Protein AF-A0AAD8RHI4-F1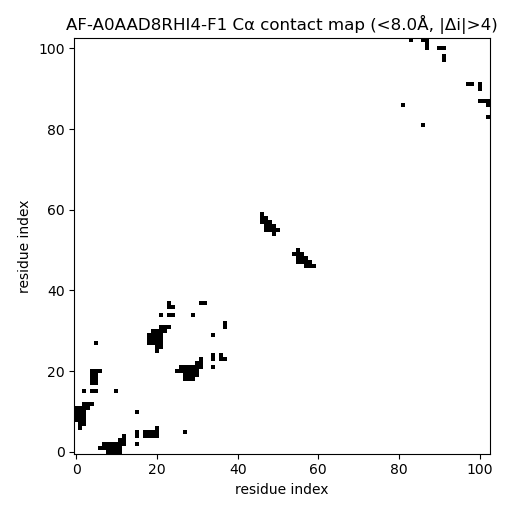 (afdb_monomer)

Foldseek 3Di:
DAEQFDRDDDDYVVPDPAFGAEPVPRDGNDYVVPDPCNPPDDDDDDQADDDPPDDTDGDDDPVPVPPPPVDDDDDDDDDDDDDPVRVQVVVCVVDPDPDDDDD

Structure (mmCIF, N/CA/C/O backbone):
data_AF-A0AAD8RHI4-F1
#
_entry.id   AF-A0AAD8RHI4-F1
#
loop_
_atom_site.group_PDB
_atom_site.id
_atom_site.type_symbol
_atom_site.label_atom_id
_atom_site.label_alt_id
_atom_site.label_comp_id
_atom_site.label_asym_id
_atom_site.label_entity_id
_atom_site.label_seq_id
_atom_site.pdbx_PDB_ins_code
_atom_site.Cartn_x
_atom_site.Cartn_y
_atom_site.Cartn_z
_atom_site.occupancy
_atom_site.B_iso_or_equiv
_atom_site.auth_seq_id
_atom_site.auth_comp_id
_atom_site.auth_asym_id
_atom_site.auth_atom_id
_atom_site.pdbx_PDB_model_num
ATOM 1 N N . MET A 1 1 ? 21.613 -12.958 -11.835 1.00 82.56 1 MET A N 1
ATOM 2 C CA . MET A 1 1 ? 21.710 -11.487 -11.797 1.00 82.56 1 MET A CA 1
ATOM 3 C C . MET A 1 1 ? 20.351 -10.914 -12.115 1.00 82.56 1 MET A C 1
ATOM 5 O O . MET A 1 1 ? 19.764 -11.343 -13.106 1.00 82.56 1 MET A O 1
ATOM 9 N N . GLU A 1 2 ? 19.877 -10.015 -11.262 1.00 92.25 2 GLU A N 1
ATOM 10 C CA . GLU A 1 2 ? 18.627 -9.282 -11.442 1.00 92.25 2 GLU A CA 1
ATOM 11 C C . GLU A 1 2 ? 18.871 -8.021 -12.272 1.00 92.25 2 GLU A C 1
ATOM 13 O O . GLU A 1 2 ? 19.882 -7.336 -12.101 1.00 92.25 2 GLU A O 1
ATOM 18 N N . CYS A 1 3 ? 17.971 -7.730 -13.206 1.00 94.94 3 CYS A N 1
ATOM 19 C CA . CYS A 1 3 ? 18.065 -6.553 -14.049 1.00 94.94 3 CYS A CA 1
ATOM 20 C C . CYS A 1 3 ? 17.468 -5.321 -13.358 1.00 94.94 3 CYS A C 1
ATOM 22 O O . CYS A 1 3 ? 16.257 -5.240 -13.182 1.00 94.94 3 CYS A O 1
ATOM 24 N N . PHE A 1 4 ? 18.276 -4.286 -13.111 1.00 91.56 4 PHE A N 1
ATOM 25 C CA . PHE A 1 4 ? 17.812 -3.020 -12.514 1.00 91.56 4 PHE A CA 1
ATOM 26 C C . PHE A 1 4 ? 16.798 -2.227 -13.353 1.00 91.56 4 PHE A C 1
ATOM 28 O O . PHE A 1 4 ? 16.224 -1.259 -12.864 1.00 91.56 4 PHE A O 1
ATOM 35 N N . LYS A 1 5 ? 16.583 -2.597 -14.622 1.00 93.81 5 LYS A N 1
ATOM 36 C CA . LYS A 1 5 ? 15.560 -1.968 -15.465 1.00 93.81 5 LYS A CA 1
ATOM 37 C C . LYS A 1 5 ? 14.191 -2.609 -15.273 1.00 93.81 5 LYS A C 1
ATOM 39 O O . LYS A 1 5 ? 13.221 -1.872 -15.226 1.00 93.81 5 LYS A O 1
ATOM 44 N N . CYS A 1 6 ? 14.100 -3.935 -15.178 1.00 94.50 6 CYS A N 1
ATOM 45 C CA . CYS A 1 6 ? 12.813 -4.644 -15.199 1.00 94.50 6 CYS A CA 1
ATOM 46 C C . CYS A 1 6 ? 12.583 -5.623 -14.037 1.00 94.50 6 CYS A C 1
ATOM 48 O O . CYS A 1 6 ? 11.577 -6.321 -14.048 1.00 94.50 6 CYS A O 1
ATOM 50 N N . GLY A 1 7 ? 13.515 -5.754 -13.088 1.00 91.56 7 GLY A N 1
ATOM 51 C CA . GLY A 1 7 ? 13.425 -6.686 -11.951 1.00 91.56 7 GLY A CA 1
ATOM 52 C C . GLY A 1 7 ? 13.542 -8.173 -12.319 1.00 91.56 7 GLY A C 1
ATOM 53 O O . GLY A 1 7 ? 13.515 -9.043 -11.457 1.00 91.56 7 GLY A O 1
ATOM 54 N N . ARG A 1 8 ? 13.677 -8.512 -13.609 1.00 93.88 8 ARG A N 1
ATOM 55 C CA . ARG A 1 8 ? 13.751 -9.909 -14.065 1.00 93.88 8 ARG A CA 1
ATOM 56 C C . ARG A 1 8 ? 15.182 -10.435 -14.021 1.00 93.88 8 ARG A C 1
ATOM 58 O O . ARG A 1 8 ? 16.149 -9.707 -14.252 1.00 93.88 8 ARG A O 1
ATOM 65 N N . MET A 1 9 ? 15.309 -11.736 -13.793 1.00 96.38 9 MET A N 1
ATOM 66 C CA . MET A 1 9 ? 16.596 -12.426 -13.731 1.00 96.38 9 MET A CA 1
ATOM 67 C C . MET A 1 9 ? 17.143 -12.778 -15.124 1.00 96.38 9 MET A C 1
ATOM 69 O O . MET A 1 9 ? 16.403 -12.901 -16.098 1.00 96.38 9 MET A O 1
ATOM 73 N N . GLY A 1 10 ? 18.459 -12.982 -15.211 1.00 96.12 10 GLY A N 1
ATOM 74 C CA . GLY A 1 10 ? 19.109 -13.637 -16.357 1.00 96.12 10 GLY A CA 1
ATOM 75 C C . GLY A 1 10 ? 19.718 -12.704 -17.406 1.00 96.12 10 GLY A C 1
ATOM 76 O O . GLY A 1 10 ? 20.228 -13.187 -18.411 1.00 96.12 10 GLY A O 1
ATOM 77 N N . HIS A 1 11 ? 19.706 -11.387 -17.185 1.00 96.25 11 HIS A N 1
ATOM 78 C CA . HIS A 1 11 ? 20.335 -10.420 -18.087 1.00 96.25 11 HIS A CA 1
ATOM 79 C C . HIS A 1 11 ? 20.774 -9.145 -17.356 1.00 96.25 11 HIS A C 1
ATOM 81 O O . HIS A 1 11 ? 20.298 -8.835 -16.265 1.00 96.25 11 HIS A O 1
ATOM 87 N N . PHE A 1 12 ? 21.678 -8.392 -17.982 1.00 95.56 12 PHE A N 1
ATOM 88 C CA . PHE A 1 12 ? 22.089 -7.064 -17.529 1.00 95.56 12 PHE A CA 1
ATOM 89 C C . PHE A 1 12 ? 21.151 -5.986 -18.078 1.00 95.56 12 PHE A C 1
ATOM 91 O O . PHE A 1 12 ? 20.537 -6.154 -19.131 1.00 95.56 12 PHE A O 1
ATOM 98 N N . GLN A 1 13 ? 21.113 -4.828 -17.420 1.00 93.50 13 GLN A N 1
ATOM 99 C CA . GLN A 1 13 ? 20.352 -3.660 -17.876 1.00 93.50 13 GLN A CA 1
ATOM 100 C C . GLN A 1 13 ? 20.665 -3.257 -19.326 1.00 93.50 13 GLN A C 1
ATOM 102 O O . GLN A 1 13 ? 19.747 -2.912 -20.068 1.00 93.50 13 GLN A O 1
ATOM 107 N N . ALA A 1 14 ? 21.929 -3.357 -19.747 1.00 94.25 14 ALA A N 1
ATOM 108 C CA . ALA A 1 14 ? 22.360 -3.031 -21.108 1.00 94.25 14 ALA A CA 1
ATOM 109 C C . ALA A 1 14 ? 21.724 -3.926 -22.192 1.00 94.25 14 ALA A C 1
ATOM 111 O O . ALA A 1 14 ? 21.620 -3.514 -23.341 1.00 94.25 14 ALA A O 1
ATOM 112 N N . SER A 1 15 ? 21.275 -5.130 -21.828 1.00 95.44 15 SER A N 1
ATOM 113 C CA . SER A 1 15 ? 20.663 -6.111 -22.738 1.00 95.44 15 SER A CA 1
ATOM 114 C C . SER A 1 15 ? 19.158 -6.281 -22.491 1.00 95.44 15 SER A C 1
ATOM 116 O O . SER A 1 15 ? 18.552 -7.238 -22.964 1.00 95.44 15 SER A O 1
ATOM 118 N N . CYS A 1 16 ? 18.545 -5.386 -21.711 1.00 95.38 16 CYS A N 1
ATOM 119 C CA . CYS A 1 16 ? 17.155 -5.506 -21.287 1.00 95.38 16 CYS A CA 1
ATOM 120 C C . CYS A 1 16 ? 16.170 -5.007 -22.353 1.00 95.38 16 CYS A C 1
ATOM 122 O O . CYS A 1 16 ? 16.050 -3.801 -22.597 1.00 95.38 16 CYS A O 1
ATOM 124 N N . THR A 1 17 ? 15.391 -5.935 -22.906 1.00 95.62 17 THR A N 1
ATOM 125 C CA . THR A 1 17 ? 14.328 -5.672 -23.891 1.00 95.62 17 THR A CA 1
ATOM 126 C C . THR A 1 17 ? 12.945 -5.456 -23.271 1.00 95.62 17 THR A C 1
ATOM 128 O O . THR A 1 17 ? 12.026 -5.036 -23.967 1.00 95.62 17 THR A O 1
ATOM 131 N N . TYR A 1 18 ? 12.787 -5.702 -21.969 1.00 95.06 18 TYR A N 1
ATOM 132 C CA . TYR A 1 18 ? 11.516 -5.536 -21.259 1.00 95.06 18 TYR A CA 1
ATOM 133 C C . TYR A 1 18 ? 11.234 -4.066 -20.903 1.00 95.06 18 TYR A C 1
ATOM 135 O O . TYR A 1 18 ? 12.187 -3.283 -20.757 1.00 95.06 18 TYR A O 1
ATOM 143 N N . PRO A 1 19 ? 9.957 -3.673 -20.732 1.00 94.88 19 PRO A N 1
ATOM 144 C CA . PRO A 1 19 ? 9.597 -2.369 -20.181 1.00 94.88 19 PRO A CA 1
ATOM 145 C C . PRO A 1 19 ? 10.278 -2.117 -18.826 1.00 94.88 19 PRO A C 1
ATOM 147 O O . PRO A 1 19 ? 10.547 -3.068 -18.088 1.00 94.88 19 PRO A O 1
ATOM 150 N N . PRO A 1 20 ? 10.607 -0.856 -18.496 1.00 94.56 20 PRO A N 1
ATOM 151 C CA . PRO A 1 20 ? 11.148 -0.541 -17.186 1.00 94.56 20 PRO A CA 1
ATOM 152 C C . PRO A 1 20 ? 10.081 -0.720 -16.100 1.00 94.56 20 PRO A C 1
ATOM 154 O O . PRO A 1 20 ? 8.914 -0.430 -16.348 1.00 94.56 20 PRO A O 1
ATOM 157 N N . VAL A 1 21 ? 10.489 -1.139 -14.906 1.00 95.12 21 VAL A N 1
ATOM 158 C CA . VAL A 1 21 ? 9.659 -1.124 -13.696 1.00 95.12 21 VAL A CA 1
ATOM 159 C C . VAL A 1 21 ? 10.029 0.108 -12.879 1.00 95.12 21 VAL A C 1
ATOM 161 O O . VAL A 1 21 ? 11.209 0.396 -12.659 1.00 95.12 21 VAL A O 1
ATOM 164 N N . CYS A 1 22 ? 9.029 0.853 -12.426 1.00 94.00 22 CYS A N 1
ATOM 165 C CA . CYS A 1 22 ? 9.250 2.005 -11.572 1.00 94.00 22 CYS A CA 1
ATOM 166 C C . CYS A 1 22 ? 9.583 1.561 -10.144 1.00 94.00 22 CYS A C 1
ATOM 168 O O . CYS A 1 22 ? 8.779 0.908 -9.493 1.00 94.00 22 CYS A O 1
ATOM 170 N N . VAL A 1 23 ? 10.733 1.980 -9.610 1.00 89.19 23 VAL A N 1
ATOM 171 C CA . VAL A 1 23 ? 11.144 1.628 -8.235 1.00 89.19 23 VAL A CA 1
ATOM 172 C C . VAL A 1 23 ? 10.274 2.323 -7.177 1.00 89.19 23 VAL A C 1
ATO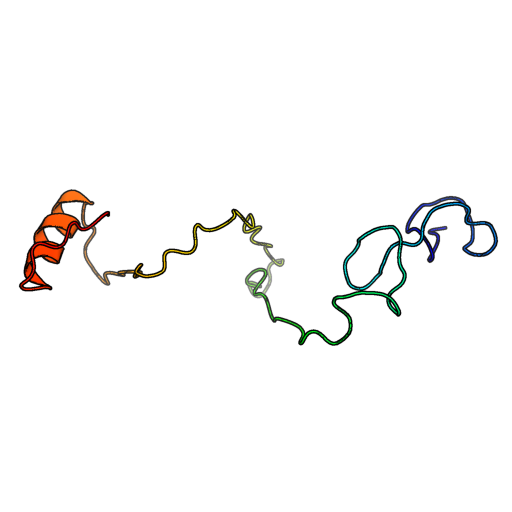M 174 O O . VAL A 1 23 ? 10.196 1.863 -6.047 1.00 89.19 23 VAL A O 1
ATOM 177 N N . LEU A 1 24 ? 9.609 3.429 -7.532 1.00 89.44 24 LEU A N 1
ATOM 178 C CA . LEU A 1 24 ? 8.755 4.171 -6.599 1.00 89.44 24 LEU A CA 1
ATOM 179 C C . LEU A 1 24 ? 7.364 3.553 -6.426 1.00 89.44 24 LEU A C 1
ATOM 181 O O . LEU A 1 24 ? 6.788 3.695 -5.357 1.00 89.44 24 LEU A O 1
ATOM 185 N N . CYS A 1 25 ? 6.801 2.931 -7.465 1.00 90.25 25 CYS A N 1
ATOM 186 C CA . CYS A 1 25 ? 5.425 2.416 -7.425 1.00 90.25 25 CYS A CA 1
ATOM 187 C C . CYS A 1 25 ? 5.270 0.962 -7.890 1.00 90.25 25 CYS A C 1
ATOM 189 O O . CYS A 1 25 ? 4.159 0.453 -7.899 1.00 90.25 25 CYS A O 1
ATOM 191 N N . GLY A 1 26 ? 6.341 0.300 -8.327 1.00 89.50 26 GLY A N 1
ATOM 192 C CA . GLY A 1 26 ? 6.312 -1.089 -8.794 1.00 89.50 26 GLY A CA 1
ATOM 193 C C . GLY A 1 26 ? 5.662 -1.311 -10.166 1.00 89.50 26 GLY A C 1
ATOM 194 O O . GLY A 1 26 ? 5.681 -2.431 -10.666 1.00 89.50 26 GLY A O 1
ATOM 195 N N . VAL A 1 27 ? 5.117 -0.272 -10.807 1.00 92.00 27 VAL A N 1
ATOM 196 C CA . VAL A 1 27 ? 4.392 -0.398 -12.083 1.00 92.00 27 VAL A CA 1
ATOM 197 C C . VAL A 1 27 ? 5.353 -0.421 -13.282 1.00 92.00 27 VAL A C 1
ATOM 199 O O . VAL A 1 27 ? 6.306 0.362 -13.349 1.00 92.00 27 VAL A O 1
ATOM 202 N N . GLU A 1 28 ? 5.088 -1.303 -14.254 1.00 94.19 28 GLU A N 1
ATO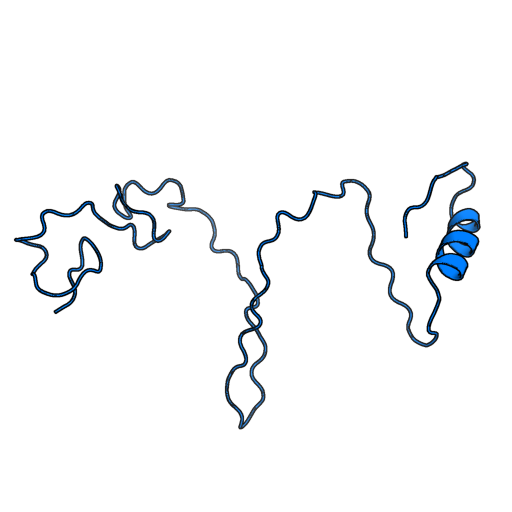M 203 C CA . GLU A 1 28 ? 5.810 -1.376 -15.534 1.00 94.19 28 GLU A CA 1
ATOM 204 C C . GLU A 1 28 ? 5.477 -0.185 -16.466 1.00 94.19 28 GLU A C 1
ATOM 206 O O . GLU A 1 28 ? 4.401 0.405 -16.426 1.00 94.19 28 GLU A O 1
ATOM 211 N N . GLY A 1 29 ? 6.408 0.172 -17.353 1.00 94.56 29 GLY A N 1
ATOM 212 C CA . GLY A 1 29 ? 6.204 1.141 -18.438 1.00 94.56 29 GLY A CA 1
ATOM 213 C C . GLY A 1 29 ? 6.847 2.512 -18.224 1.00 94.56 29 GLY A C 1
ATOM 214 O O . GLY A 1 29 ? 6.993 3.267 -19.184 1.00 94.56 29 GLY A O 1
ATOM 215 N N . HIS A 1 30 ? 7.313 2.829 -17.014 1.00 94.44 30 HIS A N 1
ATOM 216 C CA . HIS A 1 30 ? 8.030 4.074 -16.730 1.00 94.44 30 HIS A CA 1
ATOM 217 C C . HIS A 1 30 ? 9.151 3.870 -15.701 1.00 94.44 30 HIS A C 1
ATOM 219 O O . HIS A 1 30 ? 9.210 2.862 -15.006 1.00 94.44 30 HIS A O 1
ATOM 225 N N . ASN A 1 31 ? 10.075 4.829 -15.618 1.00 92.19 31 ASN A N 1
ATOM 226 C CA . ASN A 1 31 ? 11.105 4.861 -14.577 1.00 92.19 31 ASN A CA 1
ATOM 227 C C . ASN A 1 31 ? 10.733 5.879 -13.488 1.00 92.19 31 ASN A C 1
ATOM 229 O O . ASN A 1 31 ? 9.848 6.713 -13.682 1.00 92.19 31 ASN A O 1
ATOM 233 N N . SER A 1 32 ? 11.466 5.881 -12.375 1.00 90.94 32 SER A N 1
ATOM 234 C CA . SER A 1 32 ? 11.206 6.772 -11.237 1.00 90.94 32 SER A CA 1
ATOM 235 C C . SER A 1 32 ? 11.166 8.265 -11.591 1.00 90.94 32 SER A C 1
ATOM 237 O O . SER A 1 32 ? 10.525 9.033 -10.880 1.00 90.94 32 SER A O 1
ATOM 239 N N . ASN A 1 33 ? 11.806 8.707 -12.684 1.00 91.38 33 ASN A N 1
ATOM 240 C CA . ASN A 1 33 ? 11.758 10.108 -13.112 1.00 91.38 33 ASN A CA 1
ATOM 241 C C . ASN A 1 33 ? 10.434 10.514 -13.757 1.00 91.38 33 ASN A C 1
ATOM 243 O O . ASN A 1 33 ? 10.079 11.684 -13.653 1.00 91.38 33 ASN A O 1
ATOM 247 N N . ALA A 1 34 ? 9.733 9.571 -14.384 1.00 93.38 34 ALA A N 1
ATOM 248 C CA . ALA A 1 34 ? 8.441 9.776 -15.033 1.00 93.38 34 ALA A CA 1
ATOM 249 C C . ALA A 1 34 ? 7.264 9.248 -14.189 1.00 93.38 34 ALA A C 1
ATOM 251 O O . ALA A 1 34 ? 6.153 9.113 -14.693 1.00 93.38 34 ALA A O 1
ATOM 252 N N . CYS A 1 35 ? 7.499 8.921 -12.914 1.00 93.56 35 CYS A N 1
ATOM 253 C CA . CYS A 1 35 ? 6.456 8.435 -12.018 1.00 93.56 35 CYS A CA 1
ATOM 254 C C . CYS A 1 35 ? 5.511 9.569 -11.615 1.00 93.56 35 CYS A C 1
ATOM 256 O O . CYS A 1 35 ? 5.955 10.589 -11.093 1.00 93.56 35 CYS A O 1
ATOM 258 N N . LEU A 1 36 ? 4.204 9.368 -11.793 1.00 90.88 36 LEU A N 1
ATOM 259 C C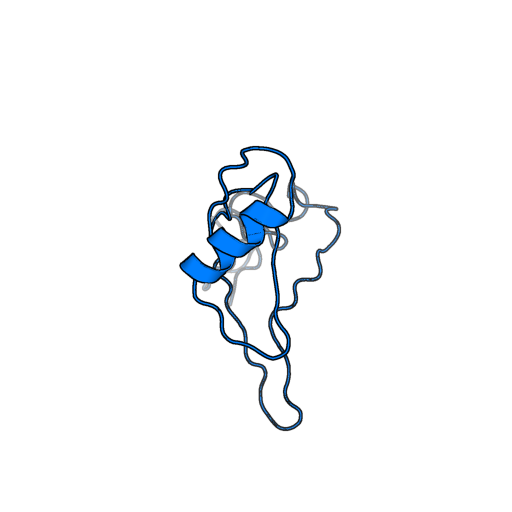A . LEU A 1 36 ? 3.176 10.324 -11.360 1.00 90.88 36 LEU A CA 1
ATOM 260 C C . LEU A 1 36 ? 3.132 10.491 -9.834 1.00 90.88 36 LEU A C 1
ATOM 262 O O . LEU A 1 36 ? 2.718 11.531 -9.334 1.00 90.88 36 LEU A O 1
ATOM 266 N N . SER A 1 37 ? 3.600 9.488 -9.089 1.00 86.69 37 SER A N 1
ATOM 267 C CA . SER A 1 37 ? 3.747 9.558 -7.632 1.00 86.69 37 SER A CA 1
ATOM 268 C C . SER A 1 37 ? 5.054 10.231 -7.188 1.00 86.69 37 SER A C 1
ATOM 270 O O . SER A 1 37 ? 5.319 10.322 -5.990 1.00 86.69 37 SER A O 1
ATOM 272 N N . LYS A 1 38 ? 5.895 10.712 -8.116 1.00 87.25 38 LYS A N 1
ATOM 273 C CA . LYS A 1 38 ? 7.152 11.390 -7.778 1.00 87.25 38 LYS A CA 1
ATOM 274 C C . LYS A 1 38 ? 6.864 12.687 -7.019 1.00 87.25 38 LYS A C 1
ATOM 276 O O . LYS A 1 38 ? 6.219 13.589 -7.540 1.00 87.25 38 LYS A O 1
ATOM 281 N N . GLY A 1 39 ? 7.392 12.790 -5.801 1.00 83.12 39 GLY A N 1
ATOM 282 C CA . GLY A 1 39 ? 7.199 13.960 -4.939 1.00 83.12 39 GLY A CA 1
ATOM 283 C C . GLY A 1 39 ? 5.919 13.927 -4.104 1.00 83.12 39 GLY A C 1
ATOM 284 O O . GLY A 1 39 ? 5.669 14.885 -3.375 1.00 83.12 39 GLY A O 1
ATOM 285 N N . LYS A 1 40 ? 5.136 12.838 -4.157 1.00 81.62 40 LYS A N 1
ATOM 286 C CA . LYS A 1 40 ? 4.140 12.581 -3.113 1.00 81.62 40 LYS A CA 1
ATOM 287 C C . LYS A 1 40 ? 4.859 12.460 -1.771 1.00 81.62 40 LYS A C 1
ATOM 289 O O . LYS A 1 40 ? 5.945 11.880 -1.694 1.00 81.62 40 LYS A O 1
ATOM 294 N N . GLN A 1 41 ? 4.268 13.050 -0.736 1.00 75.69 41 GLN A N 1
ATOM 295 C CA . GLN A 1 41 ? 4.783 12.909 0.619 1.00 75.69 41 GLN A CA 1
ATOM 296 C C . GLN A 1 41 ? 4.720 11.425 1.000 1.00 75.69 41 GLN A C 1
ATOM 298 O O . GLN A 1 41 ? 3.705 10.787 0.716 1.00 75.69 41 GLN A O 1
ATOM 303 N N . PRO A 1 42 ? 5.787 10.854 1.580 1.00 72.25 42 PRO A N 1
ATOM 304 C CA . PRO A 1 42 ? 5.739 9.480 2.043 1.00 72.25 42 PRO A CA 1
ATOM 305 C C . PRO A 1 42 ? 4.694 9.374 3.153 1.00 72.25 42 PRO A C 1
ATOM 307 O O . PRO A 1 42 ? 4.780 10.066 4.168 1.00 72.25 42 PRO A O 1
ATOM 310 N N . GLU A 1 43 ? 3.707 8.511 2.951 1.00 74.81 43 GLU A N 1
ATOM 311 C CA . GLU A 1 43 ? 2.734 8.177 3.981 1.00 74.81 43 GLU A CA 1
ATOM 312 C C . GLU A 1 43 ? 3.329 7.097 4.883 1.00 74.81 43 GLU A C 1
ATOM 314 O O . GLU A 1 43 ? 3.787 6.047 4.427 1.00 74.81 43 GLU A O 1
ATOM 319 N N . LEU A 1 44 ? 3.369 7.374 6.185 1.00 75.31 44 LEU A N 1
ATOM 320 C CA . LEU A 1 44 ? 3.778 6.392 7.179 1.00 75.31 44 LEU A CA 1
ATOM 321 C C . LEU A 1 44 ? 2.592 5.467 7.453 1.00 75.31 44 LEU A C 1
ATOM 323 O O . LEU A 1 44 ? 1.669 5.841 8.174 1.00 75.31 44 LEU A O 1
ATOM 327 N N . ARG A 1 45 ? 2.629 4.254 6.897 1.00 71.00 45 ARG A N 1
ATOM 328 C CA . ARG A 1 45 ? 1.682 3.187 7.237 1.00 71.00 45 ARG A CA 1
ATOM 329 C C . ARG A 1 45 ? 2.262 2.309 8.343 1.00 71.00 45 ARG A C 1
ATOM 331 O O . ARG A 1 45 ? 3.393 1.835 8.243 1.00 71.00 45 ARG A O 1
ATOM 338 N N . ILE A 1 46 ? 1.487 2.080 9.401 1.00 78.88 46 ILE A N 1
ATOM 339 C CA . ILE A 1 46 ? 1.839 1.106 10.440 1.00 78.88 46 ILE A CA 1
ATOM 340 C C . ILE A 1 46 ? 1.604 -0.293 9.857 1.00 78.88 46 ILE A C 1
ATOM 342 O O . ILE A 1 46 ? 0.464 -0.687 9.661 1.00 78.88 46 ILE A O 1
ATOM 346 N N . LEU A 1 47 ? 2.680 -1.033 9.576 1.00 77.56 47 LEU A N 1
ATOM 347 C CA . LEU A 1 47 ? 2.609 -2.388 8.998 1.00 77.56 47 LEU A CA 1
ATOM 348 C C . LEU A 1 47 ? 2.454 -3.499 10.054 1.00 77.56 47 LEU A C 1
ATOM 350 O O . LEU A 1 47 ? 2.252 -4.662 9.719 1.00 77.56 47 LEU A O 1
ATOM 354 N N . GLY A 1 48 ? 2.617 -3.164 11.333 1.00 77.81 48 GLY A N 1
ATOM 355 C CA . GLY A 1 48 ? 2.570 -4.126 12.427 1.00 77.81 48 GLY A CA 1
ATOM 356 C C . GLY A 1 48 ? 3.298 -3.632 13.670 1.00 77.81 48 GLY A C 1
ATOM 357 O O . GLY A 1 48 ? 3.829 -2.519 13.708 1.00 77.81 48 GLY A O 1
ATOM 358 N N . GLN A 1 49 ? 3.329 -4.479 14.694 1.00 74.69 49 GLN A N 1
ATOM 359 C CA . GLN A 1 49 ? 4.050 -4.225 15.937 1.00 74.69 49 GLN A CA 1
ATOM 360 C C . GLN A 1 49 ? 5.179 -5.240 16.099 1.00 74.69 49 GLN A C 1
ATOM 362 O O . GLN A 1 49 ? 5.013 -6.432 15.841 1.00 74.69 49 GLN A O 1
ATOM 367 N N . ALA A 1 50 ? 6.336 -4.759 16.544 1.00 84.88 50 ALA A N 1
ATOM 368 C CA . ALA A 1 50 ? 7.424 -5.625 16.967 1.00 84.88 50 ALA A CA 1
ATOM 369 C C . ALA A 1 50 ? 7.249 -5.958 18.452 1.00 84.88 50 ALA A C 1
ATOM 371 O O . ALA A 1 50 ? 7.084 -5.057 19.277 1.00 84.88 50 ALA A O 1
ATOM 372 N N . VAL A 1 51 ? 7.321 -7.242 18.797 1.00 83.25 51 VAL A N 1
ATOM 373 C CA . VAL A 1 51 ? 7.359 -7.689 20.192 1.00 83.25 51 VAL A CA 1
ATOM 374 C C . VAL A 1 51 ? 8.828 -7.893 20.585 1.00 83.25 51 VAL A C 1
ATOM 376 O O . VAL A 1 51 ? 9.543 -8.611 19.888 1.00 83.25 51 VAL A O 1
ATOM 379 N N . PRO A 1 52 ? 9.329 -7.265 21.667 1.00 87.88 52 PRO A N 1
ATOM 380 C CA . PRO A 1 52 ? 10.721 -7.423 22.079 1.00 87.88 52 PRO A CA 1
ATOM 381 C C . PRO A 1 52 ? 11.087 -8.888 22.346 1.00 87.88 52 PRO A C 1
ATOM 383 O O . PRO A 1 52 ? 10.428 -9.556 23.136 1.00 87.88 52 PRO A O 1
ATOM 386 N N . GLY A 1 53 ? 12.162 -9.368 21.716 1.00 88.38 53 GLY A N 1
ATOM 387 C CA . GLY A 1 53 ? 12.612 -10.762 21.826 1.00 88.38 53 GLY A CA 1
ATOM 388 C C . GLY A 1 53 ? 11.951 -11.726 20.836 1.00 88.38 53 GLY A C 1
ATOM 389 O O . GLY A 1 53 ? 12.437 -12.841 20.687 1.00 88.38 53 GLY A O 1
ATOM 390 N N . GLU A 1 54 ? 10.924 -11.276 20.117 1.00 84.12 54 GLU A N 1
ATOM 391 C CA . GLU A 1 54 ? 10.235 -12.025 19.066 1.00 84.12 54 GLU A CA 1
ATOM 392 C C . GLU A 1 54 ? 10.440 -11.363 17.690 1.00 84.12 54 GLU A C 1
ATOM 394 O O . GLU A 1 54 ? 11.025 -10.281 17.566 1.00 84.12 54 GLU A O 1
ATOM 399 N N . SER A 1 55 ? 9.975 -12.024 16.626 1.00 81.19 55 SER A N 1
ATOM 400 C CA . SER A 1 55 ? 9.992 -11.473 15.266 1.00 81.19 55 SER A CA 1
ATOM 401 C C . SER A 1 55 ? 8.910 -10.406 15.035 1.00 81.19 55 SER A C 1
ATOM 403 O O . SER A 1 55 ? 7.990 -10.224 15.831 1.00 81.19 55 SER A O 1
ATOM 405 N N . PHE A 1 56 ? 9.003 -9.705 13.904 1.00 80.56 56 PHE A N 1
ATOM 406 C CA . PHE A 1 56 ? 7.970 -8.784 13.431 1.00 80.56 56 PHE A CA 1
ATOM 407 C C . PHE A 1 56 ? 6.797 -9.553 12.811 1.00 80.56 56 PHE A C 1
ATOM 409 O O . PHE A 1 56 ? 7.010 -10.409 11.951 1.00 80.56 56 PHE A O 1
ATOM 416 N N . PHE A 1 57 ? 5.571 -9.217 13.215 1.00 73.50 57 PHE A N 1
ATOM 417 C CA . PHE A 1 57 ? 4.352 -9.710 12.579 1.00 73.50 57 PHE A CA 1
ATOM 418 C C . PHE A 1 57 ? 3.814 -8.632 11.637 1.00 73.50 57 PHE A C 1
ATOM 420 O O . PHE A 1 57 ? 3.488 -7.530 12.079 1.00 73.50 57 PHE A O 1
ATOM 427 N N . TYR A 1 58 ? 3.746 -8.957 10.346 1.00 73.62 58 TYR A N 1
ATOM 428 C CA . TYR A 1 58 ? 3.090 -8.130 9.339 1.00 73.62 58 TYR A CA 1
ATOM 429 C C . TYR A 1 58 ? 1.580 -8.366 9.416 1.00 73.62 58 TYR A C 1
ATOM 431 O O . TYR A 1 58 ? 1.138 -9.512 9.324 1.00 73.62 58 TYR A O 1
ATOM 439 N N . LEU A 1 59 ? 0.809 -7.299 9.619 1.00 69.44 59 LEU A N 1
ATOM 440 C CA . LEU A 1 59 ? -0.641 -7.335 9.470 1.00 69.44 59 LEU A CA 1
ATOM 441 C C . LEU A 1 59 ? -0.946 -6.892 8.041 1.00 69.44 59 LEU A C 1
ATOM 443 O O . LEU A 1 59 ? -0.778 -5.717 7.713 1.00 69.44 59 LEU A O 1
ATOM 447 N N . ASP A 1 60 ? -1.330 -7.851 7.199 1.00 67.19 60 ASP A N 1
ATOM 448 C CA . ASP A 1 60 ? -1.819 -7.562 5.855 1.00 67.19 60 ASP A CA 1
ATOM 449 C C . ASP A 1 60 ? -3.251 -7.057 6.004 1.00 67.19 60 ASP A C 1
ATOM 451 O O . ASP A 1 60 ? -4.156 -7.816 6.352 1.00 67.19 60 ASP A O 1
ATOM 455 N N . PHE A 1 61 ? -3.421 -5.747 5.872 1.00 66.50 61 PHE A N 1
ATOM 456 C CA . PHE A 1 61 ? -4.739 -5.166 5.702 1.00 66.50 61 PHE A CA 1
ATOM 457 C C . PHE A 1 61 ? -4.966 -5.148 4.201 1.00 66.50 61 PHE A C 1
ATOM 459 O O . PHE A 1 61 ? -4.269 -4.412 3.497 1.00 66.50 61 PHE A O 1
ATOM 466 N N . ASP A 1 62 ? -5.882 -5.987 3.721 1.00 65.94 62 ASP A N 1
ATOM 467 C CA . ASP A 1 62 ? -6.380 -5.849 2.363 1.00 65.94 62 ASP A CA 1
ATOM 468 C C . ASP A 1 62 ? -6.871 -4.401 2.219 1.00 65.94 62 ASP A C 1
ATOM 470 O O . ASP A 1 62 ? -7.650 -3.910 3.039 1.00 65.94 62 ASP A O 1
ATOM 474 N N . GLU A 1 63 ? -6.347 -3.682 1.222 1.00 59.22 63 GLU A N 1
ATOM 475 C CA . GLU A 1 63 ? -6.954 -2.438 0.747 1.00 59.22 63 GLU A CA 1
ATOM 476 C C . GLU A 1 63 ? -8.246 -2.829 0.027 1.00 59.22 63 GLU A C 1
ATOM 478 O O . GLU A 1 63 ? -8.359 -2.708 -1.193 1.00 59.22 63 GLU A O 1
ATOM 483 N N . ASP A 1 64 ? -9.207 -3.374 0.772 1.00 56.97 64 ASP A N 1
ATOM 484 C CA . ASP A 1 64 ? -10.580 -3.334 0.322 1.00 56.97 64 ASP A CA 1
ATOM 485 C C . ASP A 1 64 ? -10.875 -1.854 0.045 1.00 56.97 64 ASP A C 1
ATOM 487 O O . ASP A 1 64 ? -10.445 -0.970 0.796 1.00 56.97 64 ASP A O 1
ATOM 491 N N . GLU A 1 65 ? -11.514 -1.563 -1.089 1.00 56.81 65 GLU A N 1
ATOM 492 C CA . GLU A 1 65 ? -12.081 -0.242 -1.339 1.00 56.81 65 GLU A CA 1
ATOM 493 C C . GLU A 1 65 ? -13.108 -0.004 -0.228 1.00 56.81 65 GLU A C 1
ATOM 495 O O . GLU A 1 65 ? -14.276 -0.359 -0.373 1.00 56.81 65 GLU A O 1
ATOM 500 N N . ASP A 1 66 ? -12.657 0.520 0.915 1.00 58.19 66 ASP A N 1
ATOM 501 C CA . ASP A 1 66 ? -13.534 0.981 1.974 1.00 58.19 66 ASP A CA 1
ATOM 502 C C . ASP A 1 66 ? -14.490 1.958 1.290 1.00 58.19 66 ASP A C 1
ATOM 504 O O . ASP A 1 66 ? -14.065 3.002 0.783 1.00 58.19 66 ASP A O 1
ATOM 508 N N . GLU A 1 67 ? -15.774 1.597 1.205 1.00 60.19 67 GLU A N 1
ATOM 509 C CA . GLU A 1 67 ? -16.799 2.538 0.775 1.00 60.19 67 GLU A CA 1
ATOM 510 C C . GLU A 1 67 ? -16.617 3.776 1.650 1.00 60.19 67 GLU A C 1
ATOM 512 O O . GLU A 1 67 ? -16.735 3.685 2.872 1.00 60.19 67 GLU A O 1
ATOM 517 N N . GLU A 1 68 ? -16.252 4.917 1.054 1.00 60.38 68 GLU A N 1
ATOM 518 C CA . GLU A 1 68 ? -16.049 6.157 1.798 1.00 60.38 68 GLU A CA 1
ATOM 519 C C . GLU A 1 68 ? -17.364 6.519 2.499 1.00 60.38 68 GLU A C 1
ATOM 521 O O . GLU A 1 68 ? -18.254 7.158 1.931 1.00 60.38 68 GLU A O 1
ATOM 526 N N . VAL A 1 69 ? -17.512 6.092 3.755 1.00 65.00 69 VAL A N 1
ATOM 527 C CA . VAL A 1 69 ? -18.701 6.382 4.545 1.00 65.00 69 VAL A CA 1
ATOM 528 C C . VAL A 1 69 ? -18.587 7.833 4.985 1.00 65.00 69 VAL A C 1
ATOM 530 O O . VAL A 1 69 ? -18.017 8.153 6.027 1.00 65.00 69 VAL A O 1
ATOM 533 N N . THR A 1 70 ? -19.137 8.746 4.184 1.00 69.00 70 THR A N 1
ATOM 534 C CA . T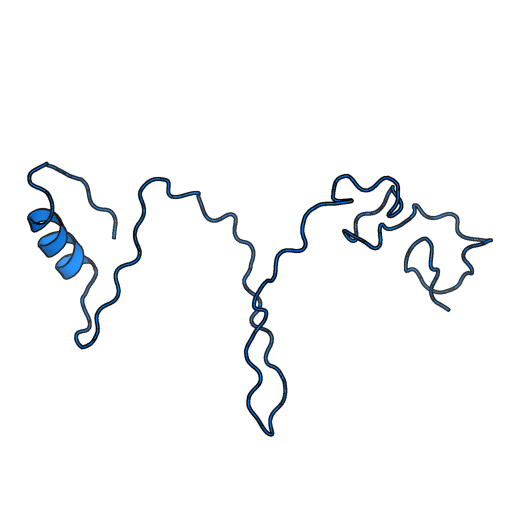HR A 1 70 ? -19.025 10.197 4.415 1.00 69.00 70 THR A CA 1
ATOM 535 C C . THR A 1 70 ? -19.625 10.654 5.749 1.00 69.00 70 THR A C 1
ATOM 537 O O . THR A 1 70 ? -19.378 11.779 6.175 1.00 69.00 70 THR A O 1
ATOM 540 N N . ASN A 1 71 ? -20.441 9.814 6.394 1.00 76.44 71 ASN A N 1
ATOM 541 C CA . ASN A 1 71 ? -21.100 10.107 7.665 1.00 76.44 71 ASN A CA 1
ATOM 542 C C . ASN A 1 71 ? -21.075 8.911 8.642 1.00 76.44 71 ASN A C 1
ATOM 544 O O . ASN A 1 71 ? -22.045 8.665 9.358 1.00 76.44 71 ASN A O 1
ATOM 548 N N . GLY A 1 72 ? -19.992 8.127 8.619 1.00 78.56 72 GLY A N 1
ATOM 549 C CA . GLY A 1 72 ? -19.771 7.009 9.541 1.00 78.56 72 GLY A CA 1
ATOM 550 C C . GLY A 1 72 ? -19.042 7.430 10.823 1.00 78.56 72 GLY A C 1
ATOM 551 O O . GLY A 1 72 ? -18.288 8.402 10.836 1.00 78.56 72 GLY A O 1
ATOM 552 N N . ALA A 1 73 ? -19.236 6.679 11.910 1.00 78.12 73 ALA A N 1
ATOM 553 C CA . ALA A 1 73 ? -18.500 6.860 13.160 1.00 78.12 73 ALA A CA 1
ATOM 554 C C . ALA A 1 73 ? -18.167 5.509 13.808 1.00 78.12 73 ALA A C 1
ATOM 556 O O . ALA A 1 73 ? -18.975 4.585 13.785 1.00 78.12 73 ALA A O 1
ATOM 557 N N . VAL A 1 74 ? -16.989 5.413 14.434 1.00 81.56 74 VAL A N 1
ATOM 558 C CA . VAL A 1 74 ? -16.579 4.234 15.214 1.00 81.56 74 VAL A CA 1
ATOM 559 C C . VAL A 1 74 ? -16.938 4.450 16.681 1.00 81.56 74 VAL A C 1
ATOM 561 O O . VAL A 1 74 ? -16.483 5.412 17.301 1.00 81.56 74 VAL A O 1
ATOM 564 N N . ILE A 1 75 ? -17.727 3.538 17.253 1.00 77.00 75 ILE A N 1
ATOM 565 C CA . ILE A 1 75 ? -18.151 3.588 18.658 1.00 77.00 75 ILE A CA 1
ATOM 566 C C . ILE A 1 75 ? -17.479 2.451 19.430 1.00 77.00 75 ILE A C 1
ATOM 568 O O . ILE A 1 75 ? -17.660 1.277 19.122 1.00 77.00 75 ILE A O 1
ATOM 572 N N . SER A 1 76 ? -16.710 2.798 20.464 1.00 75.94 76 SER A N 1
ATOM 573 C CA . SER A 1 76 ? -16.017 1.836 21.328 1.00 75.94 76 SER A CA 1
ATOM 574 C C . SER A 1 76 ? -16.536 1.896 22.765 1.00 75.94 76 SER A C 1
ATOM 576 O O . SER A 1 76 ? -16.585 2.976 23.359 1.00 75.94 76 SER A O 1
ATOM 578 N N . PHE A 1 77 ? -16.837 0.741 23.361 1.00 74.94 77 PHE A N 1
ATOM 579 C CA . PHE A 1 77 ? -17.295 0.628 24.750 1.00 74.94 77 PHE A CA 1
ATOM 580 C C . PHE A 1 77 ? -16.206 0.050 25.649 1.00 74.94 77 PHE A C 1
ATOM 582 O O . PHE A 1 77 ? -15.460 -0.843 25.257 1.00 74.94 77 PHE A O 1
ATOM 589 N N . ARG A 1 78 ? -16.116 0.547 26.888 1.00 75.12 78 ARG A N 1
ATOM 590 C CA . ARG A 1 78 ? -15.024 0.180 27.800 1.00 75.12 78 ARG A CA 1
ATOM 591 C C . ARG A 1 78 ? -15.304 -1.077 28.633 1.00 75.12 78 ARG A C 1
ATOM 593 O O . ARG A 1 78 ? -14.343 -1.683 29.095 1.00 75.12 78 ARG A O 1
ATOM 600 N N . GLN A 1 79 ? -16.569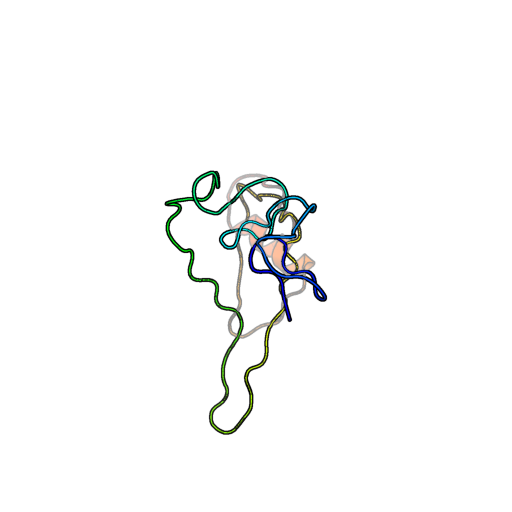 -1.445 28.880 1.00 58.59 79 GLN A N 1
ATOM 601 C CA . GLN A 1 79 ? -16.901 -2.482 29.882 1.00 58.59 79 GLN A CA 1
ATOM 602 C C . GLN A 1 79 ? -18.168 -3.326 29.621 1.00 58.59 79 GLN A C 1
ATOM 604 O O . GLN A 1 79 ? -18.532 -4.117 30.486 1.00 58.59 79 GLN A O 1
ATOM 609 N N . VAL A 1 80 ? -18.838 -3.216 28.467 1.00 72.19 80 VAL A N 1
ATOM 610 C CA . VAL A 1 80 ? -20.043 -4.019 28.163 1.00 72.19 80 VAL A CA 1
ATOM 611 C C . VAL A 1 80 ? -20.014 -4.478 26.707 1.00 72.19 80 VAL A C 1
ATOM 613 O O . VAL A 1 80 ? -19.672 -3.695 25.823 1.00 72.19 80 VAL A O 1
ATOM 616 N N . SER A 1 81 ? -20.369 -5.741 26.462 1.00 70.19 81 SER A N 1
ATOM 617 C CA . SER A 1 81 ? -20.688 -6.240 25.124 1.00 70.19 81 SER A CA 1
ATOM 618 C C . SER A 1 81 ? -22.129 -5.862 24.789 1.00 70.19 81 SER A C 1
ATOM 620 O O . SER A 1 81 ? -23.044 -6.265 25.509 1.00 70.19 81 SER A O 1
ATOM 622 N N . PHE A 1 82 ? -22.332 -5.118 23.710 1.00 75.88 82 PHE A N 1
ATOM 623 C CA . PHE A 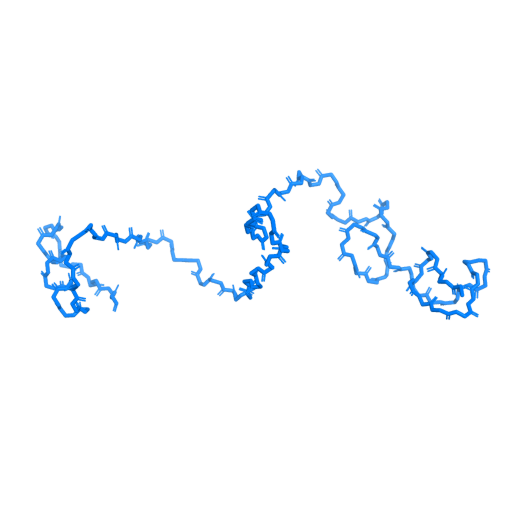1 82 ? -23.656 -4.817 23.173 1.00 75.88 82 PHE A CA 1
ATOM 624 C C . PHE A 1 82 ? -23.947 -5.703 21.965 1.00 75.88 82 PHE A C 1
ATOM 626 O O . PHE A 1 82 ? -23.029 -6.114 21.254 1.00 75.88 82 PHE A O 1
ATOM 633 N N . THR A 1 83 ? -25.227 -5.985 21.730 1.00 81.62 83 THR A N 1
ATOM 634 C CA . THR A 1 83 ? -25.683 -6.511 20.440 1.00 81.62 83 THR A CA 1
ATOM 635 C C . THR A 1 83 ? -25.999 -5.350 19.495 1.00 81.62 83 THR A C 1
ATOM 637 O O . THR A 1 83 ? -26.270 -4.239 19.956 1.00 81.62 83 THR A O 1
ATOM 640 N N . ALA A 1 84 ? -25.998 -5.591 18.180 1.00 81.94 84 ALA A N 1
ATOM 641 C CA . ALA A 1 84 ? -26.353 -4.565 17.191 1.00 81.94 84 ALA A CA 1
ATOM 642 C C . ALA A 1 84 ? -27.742 -3.956 17.463 1.00 81.94 84 ALA A C 1
ATOM 644 O O . ALA A 1 84 ? -27.911 -2.745 17.401 1.00 81.94 84 ALA A O 1
ATOM 645 N N . LEU A 1 85 ? -28.708 -4.783 17.880 1.00 82.75 85 LEU A N 1
ATOM 646 C CA . LEU A 1 85 ? -30.067 -4.346 18.204 1.00 82.75 85 LEU A CA 1
ATOM 647 C C . LEU A 1 85 ? -30.103 -3.404 19.413 1.00 82.75 85 LEU A C 1
ATOM 649 O O . LEU A 1 85 ? -30.828 -2.409 19.400 1.00 82.75 85 LEU A O 1
ATOM 653 N N . ASP A 1 86 ? -29.315 -3.703 20.448 1.00 85.25 86 ASP A N 1
ATOM 654 C CA . ASP A 1 86 ? -29.200 -2.811 21.601 1.00 85.25 86 ASP A CA 1
ATOM 655 C C . ASP A 1 86 ? -28.588 -1.473 21.186 1.00 85.25 86 ASP A C 1
ATOM 657 O O . ASP A 1 86 ? -29.093 -0.429 21.589 1.00 85.25 86 ASP A O 1
ATOM 661 N N . LEU A 1 87 ? -27.557 -1.491 20.334 1.00 86.06 87 LEU A N 1
ATOM 662 C CA . LEU A 1 87 ? -26.913 -0.269 19.862 1.00 86.06 87 LEU A CA 1
ATOM 663 C C . LEU A 1 87 ? -27.860 0.590 19.013 1.00 86.06 87 LEU A C 1
ATOM 665 O O . LEU A 1 87 ? -27.973 1.784 19.275 1.00 86.06 87 LEU A O 1
ATOM 669 N N . SER A 1 88 ? -28.585 0.003 18.056 1.00 84.88 88 SER A N 1
ATOM 670 C CA . SER A 1 88 ? -29.553 0.733 17.225 1.00 84.88 88 SER A CA 1
ATOM 671 C C . SER A 1 88 ? -30.642 1.407 18.063 1.00 84.88 88 SER A C 1
ATOM 673 O O . SER A 1 88 ? -31.006 2.548 17.785 1.00 84.88 88 SER A O 1
ATOM 675 N N . ARG A 1 89 ? -31.137 0.738 19.115 1.00 84.50 89 ARG A N 1
ATOM 676 C CA . ARG A 1 89 ? -32.131 1.316 20.033 1.00 84.50 89 ARG A CA 1
ATOM 677 C C . ARG A 1 89 ? -31.572 2.521 20.786 1.00 84.50 89 ARG A C 1
ATOM 679 O O . ARG A 1 89 ? -32.239 3.546 20.861 1.00 84.50 89 ARG A O 1
ATOM 686 N N . GLU A 1 90 ? -30.362 2.415 21.331 1.00 86.19 90 GLU A N 1
ATOM 687 C CA . GLU A 1 90 ? -29.767 3.524 22.087 1.00 86.19 90 GLU A CA 1
ATOM 688 C C . GLU A 1 90 ? -29.378 4.703 21.179 1.00 86.19 90 GLU A C 1
ATOM 690 O O . GLU A 1 90 ? -29.515 5.860 21.576 1.00 86.19 90 GLU A O 1
ATOM 695 N N . LEU A 1 91 ? -28.952 4.439 19.938 1.00 86.25 91 LEU A N 1
ATOM 696 C CA . LEU A 1 91 ? -28.604 5.482 18.967 1.00 86.25 91 LEU A CA 1
ATOM 697 C C . LEU A 1 91 ? -29.800 6.364 18.580 1.00 86.25 91 LEU A C 1
ATOM 699 O O . LEU A 1 91 ? -29.625 7.566 18.375 1.00 86.25 91 LEU A O 1
ATOM 703 N N . GLN A 1 92 ? -31.020 5.816 18.562 1.00 83.94 92 GLN A N 1
ATOM 704 C CA . GLN A 1 92 ? -32.245 6.598 18.333 1.00 83.94 92 GLN A CA 1
ATOM 705 C C . GLN A 1 92 ? -32.475 7.678 19.400 1.00 83.94 92 GLN A C 1
ATOM 707 O O . GLN A 1 92 ? -33.164 8.659 19.140 1.00 83.94 92 GLN A O 1
ATOM 712 N N . HIS A 1 93 ? -31.895 7.537 20.594 1.00 84.62 93 HIS A N 1
ATOM 713 C CA . HIS A 1 93 ? -32.004 8.540 21.654 1.00 84.62 93 HIS A CA 1
ATOM 714 C C . HIS A 1 93 ? -30.954 9.654 21.556 1.00 84.62 93 HIS A C 1
ATOM 716 O O . HIS A 1 93 ? -31.069 10.658 22.258 1.00 84.62 93 HIS A O 1
ATOM 722 N N . LEU A 1 94 ? -29.928 9.496 20.713 1.00 81.75 94 LEU A N 1
ATOM 723 C CA . LEU A 1 94 ? -28.811 10.437 20.621 1.00 81.75 94 LEU A CA 1
ATOM 724 C C . LEU A 1 94 ? -29.137 11.676 19.772 1.00 81.75 94 LEU A C 1
ATOM 726 O O . LEU A 1 94 ? -28.559 12.740 19.995 1.00 81.75 94 LEU A O 1
ATOM 730 N N . VAL A 1 95 ? -30.043 11.549 18.800 1.00 77.25 95 VAL A N 1
ATOM 731 C CA . VAL A 1 95 ? -30.404 12.618 17.860 1.00 77.25 95 VAL A CA 1
ATOM 732 C C . VAL A 1 95 ? -31.923 12.766 17.841 1.00 77.25 95 VAL A C 1
ATOM 734 O O . VAL A 1 95 ? -32.636 11.792 17.657 1.00 77.25 95 VAL A O 1
ATOM 737 N N . GLU A 1 96 ? -32.430 13.992 18.003 1.00 66.12 96 GLU A N 1
ATOM 738 C CA . GLU A 1 96 ? -33.878 14.292 18.059 1.00 66.12 96 GLU A CA 1
ATOM 739 C C . GLU A 1 96 ? -34.614 14.122 16.710 1.00 66.12 96 GLU A C 1
ATOM 741 O O . GLU A 1 96 ? -35.818 14.359 16.618 1.00 66.12 96 GLU A O 1
ATOM 746 N N . ALA A 1 97 ? -33.900 13.730 15.653 1.00 70.56 97 ALA A N 1
ATOM 747 C CA . ALA A 1 97 ? -34.429 13.510 14.312 1.00 70.56 97 ALA A CA 1
ATOM 748 C C . ALA A 1 97 ? -34.641 12.013 14.038 1.00 70.56 97 ALA A C 1
ATOM 750 O O . ALA A 1 97 ? -33.951 11.172 14.610 1.00 70.56 97 ALA A O 1
ATOM 751 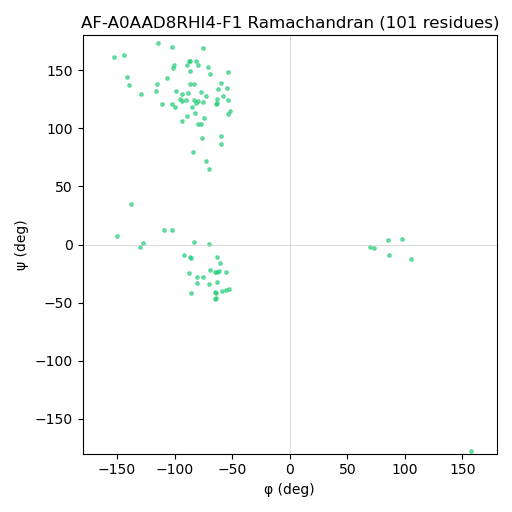N N . ASP A 1 98 ? -35.560 11.696 13.120 1.00 73.56 98 ASP A N 1
ATOM 752 C CA . ASP A 1 98 ? -35.847 10.330 12.656 1.00 73.56 98 ASP A CA 1
ATOM 753 C C . ASP A 1 98 ? -34.706 9.821 11.756 1.00 73.56 98 ASP A C 1
ATOM 755 O O . ASP A 1 98 ? -34.791 9.812 10.527 1.00 73.56 98 ASP A O 1
ATOM 759 N N . TRP A 1 99 ? -33.565 9.541 12.383 1.00 80.81 99 TRP A N 1
ATOM 760 C CA . TRP A 1 99 ? -32.337 9.127 11.720 1.00 80.81 99 TRP A CA 1
ATOM 761 C C . TRP A 1 99 ? -32.286 7.602 11.585 1.00 80.81 99 TRP A C 1
ATOM 763 O O . TRP A 1 99 ? -32.354 6.879 12.581 1.00 80.81 99 TRP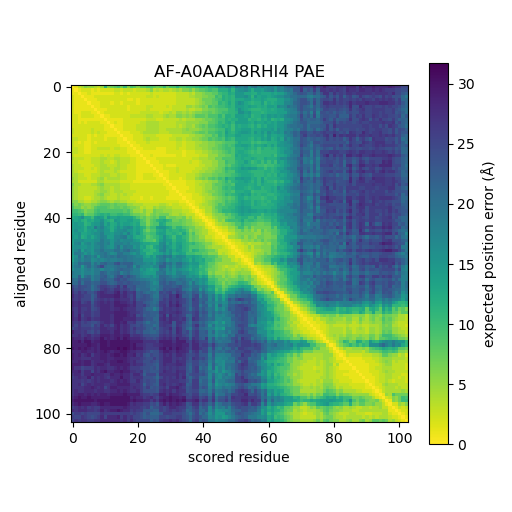 A O 1
ATOM 773 N N . ASP A 1 100 ? -32.118 7.113 10.354 1.00 81.62 100 ASP A N 1
ATOM 774 C CA . ASP A 1 100 ? -32.069 5.682 10.035 1.00 81.62 100 ASP A CA 1
ATOM 775 C C . ASP A 1 100 ? -30.659 5.106 10.250 1.00 81.62 100 ASP A C 1
ATOM 777 O O . ASP A 1 100 ? -29.850 4.977 9.328 1.00 81.62 100 ASP A O 1
ATOM 781 N N . TRP A 1 101 ? -30.330 4.833 11.514 1.00 83.25 101 TRP A N 1
ATOM 782 C CA . TRP A 1 101 ? -29.036 4.281 11.916 1.00 83.25 101 TRP A CA 1
ATOM 783 C C . TRP A 1 101 ? -28.794 2.884 11.331 1.00 83.25 101 TRP A C 1
ATOM 785 O O . TRP A 1 101 ? -29.555 1.955 11.597 1.00 83.25 101 TRP A O 1
ATOM 795 N N . GLN A 1 102 ? -27.672 2.720 10.626 1.00 81.94 102 GLN A N 1
ATOM 796 C CA . GLN A 1 102 ? -27.171 1.426 10.159 1.00 81.94 102 GLN A CA 1
ATOM 797 C C . GLN A 1 102 ? -26.029 0.976 11.082 1.00 81.94 102 GLN A C 1
ATOM 799 O O . GLN A 1 102 ? -25.059 1.717 11.255 1.00 81.94 102 GLN A O 1
ATOM 804 N N . VAL A 1 103 ? -26.183 -0.196 11.710 1.00 78.56 103 VAL A N 1
ATOM 805 C CA . VAL A 1 103 ? -25.253 -0.782 12.697 1.00 78.56 103 VAL A CA 1
ATOM 806 C C . VAL A 1 103 ? -24.806 -2.163 12.252 1.00 78.56 103 VAL A C 1
ATOM 808 O O . VAL A 1 103 ? -25.696 -2.959 11.878 1.00 78.56 103 VAL A O 1
#

InterPro domains:
  IPR001878 Zinc finger, CCHC-type [PF00098] (2-17)
  IPR001878 Zinc finger, CCHC-type [PS50158] (3-16)
  IPR001878 Zinc finger, CCHC-type [SM00343] (2-18)
  IPR001878 Zinc finger, CCHC-type [SM00343] (21-37)
  IPR036875 Zinc finger, CCHC-type superfamily [SSF57756] (2-38)

Sequence (103 aa):
MECFKCGRMGHFQASCTYPPVCVLCGVEGHNSNACLSKGKQPELRILGQAVPGESFFYLDFDEDEDEEVTNGAVISFRQVSFTALDLSRELQHLVEADWDWQV

Organism: Lolium multiflorum (NCBI:txid4521)

Secondary structure (DSSP, 8-state):
-B-TTTS-BSS-GGG--SPPBPTTT--BT--GGG-TTTTPPPP------BPTTSPBPP-----------TT------SS-PPPHHHHHHHHTTTSSS------

Radius of gyration: 24.2 Å; Cα contacts (8 Å, |Δi|>4): 88; chains: 1; bounding box: 58×28×54 Å

Mean predicted aligned error: 15.09 Å

Solvent-accessible surface area (backbone atoms only — not comparable to full-atom values): 7128 Å² total; per-residue (Å²): 97,68,12,88,42,50,72,45,70,79,46,52,57,94,73,58,85,65,61,30,36,12,84,81,77,70,46,73,71,37,43,58,88,72,39,90,68,60,84,59,79,85,77,87,75,87,52,60,62,73,46,92,98,57,72,74,49,76,60,84,72,79,84,64,84,70,74,82,61,90,86,67,83,89,86,86,72,94,85,68,91,77,52,61,70,59,48,51,58,56,53,57,74,75,43,101,58,99,66,88,76,85,117

pLDDT: mean 82.14, std 10.66, range [56.81, 96.38]